Protein AF-A0A969B859-F1 (afdb_monomer_lite)

Secondary structure (DSSP, 8-state):
----TT----HHHHHHHHHHT-SS---HHHHHHHHH-STT-SS-GGG-TTTTTTTTS-HHHHHHHHHHHHHTTSEEE-TTSTT--EEE-TTTTTS--

Structure (mmCIF, N/CA/C/O backbone):
data_AF-A0A969B859-F1
#
_entry.id   AF-A0A969B859-F1
#
loop_
_atom_site.group_PDB
_atom_site.id
_atom_site.type_symbol
_atom_site.label_atom_id
_atom_site.label_alt_id
_atom_site.label_comp_id
_atom_site.label_asym_id
_atom_site.label_entity_id
_atom_site.label_seq_id
_atom_site.pdbx_PDB_ins_code
_atom_site.Cartn_x
_atom_site.Cartn_y
_atom_site.Cartn_z
_atom_site.occupancy
_atom_site.B_iso_or_equiv
_atom_site.auth_seq_id
_atom_site.auth_comp_id
_atom_site.auth_asym_id
_atom_site.auth_atom_id
_atom_site.pdbx_PDB_model_num
ATOM 1 N N . PRO A 1 1 ? 9.252 -2.403 -17.796 1.00 45.66 1 PRO A N 1
ATOM 2 C CA . PRO A 1 1 ? 8.975 -3.799 -18.179 1.00 45.66 1 PRO A CA 1
ATOM 3 C C . PRO A 1 1 ? 7.599 -3.852 -18.843 1.00 45.66 1 PRO A C 1
ATOM 5 O O . PRO A 1 1 ? 6.740 -3.081 -18.402 1.00 45.66 1 PRO A O 1
ATOM 8 N N . PRO A 1 2 ? 7.388 -4.676 -19.881 1.00 46.47 2 PRO A N 1
ATOM 9 C CA . PRO A 1 2 ? 6.047 -4.965 -20.383 1.00 46.47 2 PRO A CA 1
ATOM 10 C C . PRO A 1 2 ? 5.174 -5.492 -19.235 1.00 46.47 2 PRO A C 1
ATOM 12 O O . PRO A 1 2 ? 5.706 -5.981 -18.235 1.00 46.47 2 PRO A O 1
ATOM 15 N N . ARG A 1 3 ? 3.848 -5.372 -19.342 1.00 54.09 3 ARG A N 1
ATOM 16 C CA . ARG A 1 3 ? 2.974 -6.227 -18.533 1.00 54.09 3 ARG A CA 1
ATOM 17 C C . ARG A 1 3 ? 3.388 -7.668 -18.831 1.00 54.09 3 ARG A C 1
ATOM 19 O O . ARG A 1 3 ? 3.545 -8.016 -19.998 1.00 54.09 3 ARG A O 1
ATOM 26 N N . ASP A 1 4 ? 3.600 -8.474 -17.797 1.00 55.38 4 ASP A N 1
ATOM 27 C CA . ASP A 1 4 ? 3.510 -9.915 -17.991 1.00 55.38 4 ASP A CA 1
ATOM 28 C C . ASP A 1 4 ? 2.038 -10.179 -18.303 1.00 55.38 4 ASP A C 1
ATOM 30 O O . ASP A 1 4 ? 1.209 -10.255 -17.398 1.00 55.38 4 ASP A O 1
ATOM 34 N N . ASP A 1 5 ? 1.689 -10.233 -19.589 1.00 55.94 5 ASP A N 1
ATOM 35 C CA . ASP A 1 5 ? 0.328 -10.534 -20.056 1.00 55.94 5 ASP A CA 1
ATOM 36 C C . ASP A 1 5 ? -0.124 -11.953 -19.626 1.00 55.94 5 ASP A C 1
ATOM 38 O O . ASP A 1 5 ? -1.274 -12.331 -19.830 1.00 55.94 5 ASP A O 1
ATOM 42 N N . GLY A 1 6 ? 0.771 -12.736 -19.004 1.00 59.44 6 GLY A N 1
ATOM 43 C CA . GLY A 1 6 ? 0.489 -14.018 -18.354 1.00 59.44 6 GLY A CA 1
ATOM 44 C C . GLY A 1 6 ? 0.203 -13.952 -16.847 1.00 59.44 6 GLY A C 1
ATOM 45 O O . GLY A 1 6 ? -0.110 -14.987 -16.261 1.00 59.44 6 GLY A O 1
ATOM 46 N N . ASP A 1 7 ? 0.304 -12.786 -16.200 1.00 68.56 7 ASP A N 1
ATOM 47 C CA . ASP A 1 7 ? -0.006 -12.640 -14.773 1.00 68.56 7 ASP A CA 1
ATOM 48 C C . ASP A 1 7 ? -1.508 -12.384 -14.576 1.00 68.56 7 ASP A C 1
ATOM 50 O O . ASP A 1 7 ? -1.996 -11.262 -14.734 1.00 68.56 7 ASP A O 1
ATOM 54 N N . LEU A 1 8 ? -2.225 -13.464 -14.248 1.00 75.62 8 LEU A N 1
ATOM 55 C CA . LEU A 1 8 ? -3.681 -13.518 -14.068 1.00 75.62 8 LEU A CA 1
ATOM 56 C C . LEU A 1 8 ? -4.179 -12.801 -12.804 1.00 75.62 8 LEU A C 1
ATOM 58 O O . LEU A 1 8 ? -5.393 -12.706 -12.620 1.00 75.62 8 LEU A O 1
ATOM 62 N N . ARG A 1 9 ? -3.274 -12.329 -11.936 1.00 84.62 9 ARG A N 1
ATOM 63 C CA . ARG A 1 9 ? -3.650 -11.670 -10.684 1.00 84.62 9 ARG A CA 1
ATOM 64 C C . ARG A 1 9 ? -4.336 -10.333 -10.944 1.00 84.62 9 ARG A C 1
ATOM 66 O O . ARG A 1 9 ? -3.841 -9.510 -11.724 1.00 84.62 9 ARG A O 1
ATOM 73 N N . SER A 1 10 ? -5.448 -10.111 -10.250 1.00 91.25 10 SER A N 1
ATOM 74 C CA . SER A 1 10 ? -6.212 -8.867 -10.259 1.00 91.25 10 SER A CA 1
ATOM 75 C C . SER A 1 10 ? -5.379 -7.708 -9.706 1.00 91.25 10 SER A C 1
ATOM 77 O O . SER A 1 10 ? -4.443 -7.906 -8.929 1.00 91.25 10 SER A O 1
ATOM 79 N N . ASP A 1 11 ? -5.730 -6.467 -10.054 1.00 93.81 11 ASP A N 1
ATOM 80 C CA . ASP A 1 11 ? -5.035 -5.295 -9.505 1.00 93.81 11 ASP A CA 1
ATOM 81 C C . ASP A 1 11 ? -5.093 -5.270 -7.965 1.00 93.81 11 ASP A C 1
ATOM 83 O O . ASP A 1 11 ? -4.132 -4.866 -7.309 1.00 93.81 11 ASP A O 1
ATOM 87 N N . ARG A 1 12 ? -6.186 -5.779 -7.383 1.00 95.38 12 ARG A N 1
ATOM 88 C CA . ARG A 1 12 ? -6.380 -5.912 -5.933 1.00 95.38 12 ARG A CA 1
ATOM 89 C C . ARG A 1 12 ? -5.442 -6.954 -5.330 1.00 95.38 12 ARG A C 1
ATOM 91 O O . ARG A 1 12 ? -4.837 -6.683 -4.293 1.00 95.38 12 ARG A O 1
ATOM 98 N N . GLU A 1 13 ? -5.262 -8.099 -5.988 1.00 94.25 13 GLU A N 1
ATOM 99 C CA . GLU A 1 13 ? -4.303 -9.127 -5.557 1.00 94.25 13 GLU A CA 1
ATOM 100 C C . GLU A 1 13 ? -2.885 -8.560 -5.530 1.00 94.25 13 GLU A C 1
ATOM 102 O O . GLU A 1 13 ? -2.172 -8.728 -4.543 1.00 94.25 13 GLU A O 1
ATOM 107 N N . ARG A 1 14 ? -2.510 -7.766 -6.538 1.00 94.19 14 ARG A N 1
ATOM 108 C CA . ARG A 1 14 ? -1.191 -7.117 -6.569 1.00 94.19 14 ARG A CA 1
ATOM 109 C C . ARG A 1 14 ? -1.004 -6.071 -5.473 1.00 94.19 14 ARG A C 1
ATOM 111 O O . ARG A 1 14 ? 0.110 -5.900 -4.982 1.00 94.19 14 ARG A O 1
ATOM 118 N N . VAL A 1 15 ? -2.066 -5.382 -5.046 1.00 96.31 15 VAL A N 1
ATOM 119 C CA . VAL A 1 15 ? -2.005 -4.488 -3.874 1.00 96.31 15 VAL A CA 1
ATOM 120 C C . VAL A 1 15 ? -1.706 -5.284 -2.601 1.00 96.31 15 VAL A C 1
ATOM 122 O O . VAL A 1 15 ? -0.841 -4.882 -1.817 1.00 96.31 15 VAL A O 1
ATOM 125 N N . ILE A 1 16 ? -2.397 -6.410 -2.397 1.00 96.00 16 ILE A N 1
ATOM 126 C CA . ILE A 1 16 ? -2.199 -7.284 -1.232 1.00 96.00 16 ILE A CA 1
ATOM 127 C C . ILE A 1 16 ? -0.792 -7.887 -1.235 1.00 96.00 16 ILE A C 1
ATOM 129 O O . ILE A 1 16 ? -0.091 -7.790 -0.224 1.00 96.00 16 ILE A O 1
ATOM 133 N N . ASP A 1 17 ? -0.351 -8.427 -2.371 1.00 94.38 17 ASP A N 1
ATOM 134 C CA . ASP A 1 17 ? 0.989 -8.989 -2.540 1.00 94.38 17 ASP A CA 1
ATOM 135 C C . ASP A 1 17 ? 2.068 -7.919 -2.357 1.00 94.38 17 ASP A C 1
ATOM 137 O O . ASP A 1 17 ? 3.073 -8.155 -1.684 1.00 94.38 17 ASP A O 1
ATOM 141 N N . GLY A 1 18 ? 1.853 -6.713 -2.882 1.00 94.56 18 GLY A N 1
ATOM 142 C CA . GLY A 1 18 ? 2.780 -5.603 -2.712 1.00 94.56 18 GLY A CA 1
ATOM 143 C C . GLY A 1 18 ? 2.958 -5.251 -1.244 1.00 94.56 18 GLY A C 1
ATOM 144 O O . GLY A 1 18 ? 4.090 -5.179 -0.770 1.00 94.56 18 GLY A O 1
ATOM 145 N N . LEU A 1 19 ? 1.853 -5.117 -0.503 1.00 95.94 19 LEU A N 1
ATOM 146 C CA . LEU A 1 19 ? 1.877 -4.850 0.935 1.00 95.94 19 LEU A CA 1
ATOM 147 C C . LEU A 1 19 ? 2.528 -5.992 1.735 1.00 95.94 19 LEU A C 1
ATOM 149 O O . LEU A 1 19 ? 3.248 -5.720 2.696 1.00 95.94 19 LEU A O 1
ATOM 153 N N . ALA A 1 20 ? 2.314 -7.253 1.342 1.00 94.62 20 ALA A N 1
ATOM 154 C CA . ALA A 1 20 ? 2.906 -8.422 1.999 1.00 94.62 20 ALA A CA 1
ATOM 155 C C . ALA A 1 20 ? 4.437 -8.476 1.877 1.00 94.62 20 ALA A C 1
ATOM 157 O O . ALA A 1 20 ? 5.106 -8.959 2.791 1.00 94.62 20 ALA A O 1
ATOM 158 N N . HIS A 1 21 ? 4.983 -7.975 0.766 1.00 92.50 21 HIS A N 1
ATOM 159 C CA . HIS A 1 21 ? 6.410 -8.043 0.445 1.00 92.50 21 HIS A CA 1
ATOM 160 C C . HIS A 1 21 ? 7.142 -6.706 0.618 1.00 92.50 21 HIS A C 1
ATOM 162 O O . HIS A 1 21 ? 8.289 -6.574 0.184 1.00 92.50 21 HIS A O 1
ATOM 168 N N . LEU A 1 22 ? 6.512 -5.699 1.236 1.00 92.19 22 LEU A N 1
ATOM 169 C CA . LEU A 1 22 ? 7.199 -4.444 1.523 1.00 92.19 22 LEU A CA 1
ATOM 170 C C . LEU A 1 22 ? 8.349 -4.670 2.520 1.00 92.19 22 LEU A C 1
ATOM 172 O O . LEU A 1 22 ? 8.168 -5.322 3.549 1.00 92.19 22 LEU A O 1
ATOM 176 N N . PRO A 1 23 ? 9.521 -4.057 2.290 1.00 92.00 23 PRO A N 1
ATOM 177 C CA . PRO A 1 23 ? 10.657 -4.199 3.194 1.00 92.00 23 PRO A CA 1
ATOM 178 C C . PRO A 1 23 ? 10.503 -3.424 4.515 1.00 92.00 23 PRO A C 1
ATOM 180 O O . PRO A 1 23 ? 11.311 -3.599 5.425 1.00 92.00 23 PRO A O 1
ATOM 183 N N . PHE A 1 24 ? 9.526 -2.519 4.609 1.00 91.38 24 PHE A N 1
ATOM 184 C CA . PHE A 1 24 ? 9.183 -1.760 5.811 1.00 91.38 24 PHE A CA 1
ATOM 185 C C . PHE A 1 24 ? 7.754 -1.211 5.705 1.00 91.38 24 PHE A C 1
ATOM 187 O O . PHE A 1 24 ? 7.199 -1.107 4.612 1.00 91.38 24 PHE A O 1
ATOM 194 N N . GLY A 1 25 ? 7.152 -0.862 6.845 1.00 91.56 25 GLY A N 1
ATOM 195 C CA . GLY A 1 25 ? 5.779 -0.358 6.897 1.00 91.56 25 GLY A CA 1
ATOM 196 C C . GLY A 1 25 ? 5.616 0.986 6.185 1.00 91.56 25 GLY A C 1
ATOM 197 O O . GLY A 1 25 ? 6.435 1.891 6.351 1.00 91.56 25 GLY A O 1
ATOM 198 N N . MET A 1 26 ? 4.532 1.128 5.422 1.00 93.19 26 MET A N 1
ATOM 199 C CA . MET A 1 26 ? 4.208 2.336 4.661 1.00 93.19 26 MET A CA 1
ATOM 200 C C . MET A 1 26 ? 2.728 2.675 4.762 1.00 93.19 26 MET A C 1
ATOM 202 O O . MET A 1 26 ? 1.892 1.788 4.918 1.00 93.19 26 MET A O 1
ATOM 206 N N . GLY A 1 27 ? 2.413 3.960 4.625 1.00 95.56 27 GLY A N 1
ATOM 207 C CA . GLY A 1 27 ? 1.049 4.421 4.397 1.00 95.56 27 GLY A CA 1
ATOM 208 C C . GLY A 1 27 ? 0.607 4.253 2.938 1.00 95.56 27 GLY A C 1
ATOM 209 O O . GLY A 1 27 ? 1.393 3.902 2.052 1.00 95.56 27 GLY A O 1
ATOM 210 N N . ARG A 1 28 ? -0.657 4.596 2.678 1.00 96.62 28 ARG A N 1
ATOM 211 C CA . ARG A 1 28 ? -1.325 4.500 1.367 1.00 96.62 28 ARG A CA 1
ATOM 212 C C . ARG A 1 28 ? -0.512 5.045 0.194 1.00 96.62 28 ARG A C 1
ATOM 214 O O . ARG A 1 28 ? -0.291 4.335 -0.780 1.00 96.62 28 ARG A O 1
ATOM 221 N N . SER A 1 29 ? -0.057 6.296 0.281 1.00 95.62 29 SER A N 1
ATOM 222 C CA . SER A 1 29 ? 0.651 6.934 -0.839 1.00 95.62 29 SER A CA 1
ATOM 223 C C . SER A 1 29 ? 2.010 6.277 -1.114 1.00 95.62 29 SER A C 1
ATOM 225 O O . SER A 1 29 ? 2.435 6.187 -2.262 1.00 95.62 29 SER A O 1
ATOM 227 N N . GLY A 1 30 ? 2.681 5.768 -0.072 1.00 95.56 30 GLY A N 1
ATOM 228 C CA . GLY A 1 30 ? 3.932 5.023 -0.218 1.00 95.56 30 GLY A CA 1
ATOM 229 C C . GLY A 1 30 ? 3.722 3.729 -0.999 1.00 95.56 30 GLY A C 1
ATOM 230 O O . GLY A 1 30 ? 4.380 3.522 -2.016 1.00 95.56 30 GLY A O 1
ATOM 231 N N . LEU A 1 31 ? 2.739 2.922 -0.587 1.00 96.62 31 LEU A N 1
ATOM 232 C CA . LEU A 1 31 ? 2.366 1.693 -1.291 1.00 96.62 31 LEU A CA 1
ATOM 233 C C . LEU A 1 31 ? 1.946 1.973 -2.743 1.00 96.62 31 LEU A C 1
ATOM 235 O O . LEU A 1 31 ? 2.430 1.311 -3.660 1.00 96.62 31 LEU A O 1
ATOM 239 N N . ALA A 1 32 ? 1.123 2.999 -2.977 1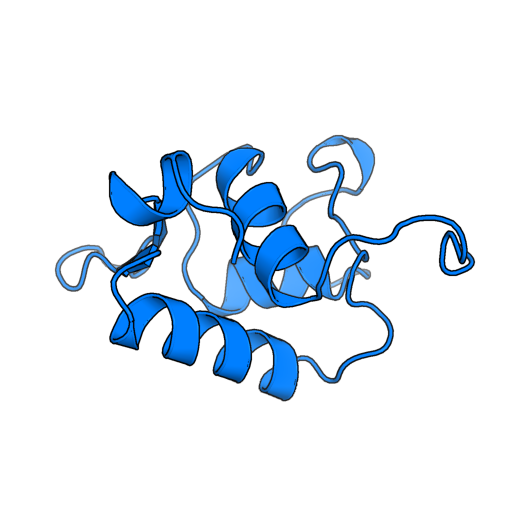.00 97.44 32 ALA A N 1
ATOM 240 C CA . ALA A 1 32 ? 0.696 3.368 -4.325 1.00 97.44 32 ALA A CA 1
ATOM 241 C C . ALA A 1 32 ? 1.875 3.742 -5.239 1.00 97.44 32 ALA A C 1
ATOM 243 O O . ALA A 1 32 ? 1.906 3.336 -6.401 1.00 97.44 32 ALA A O 1
ATOM 244 N N . LYS A 1 33 ? 2.878 4.463 -4.719 1.00 97.06 33 LYS A N 1
ATOM 245 C CA . LYS A 1 33 ? 4.101 4.801 -5.468 1.00 97.06 33 LYS A CA 1
ATOM 246 C C . LYS A 1 33 ? 4.945 3.573 -5.799 1.00 97.06 33 LYS A C 1
ATOM 248 O O . LYS A 1 33 ? 5.466 3.507 -6.907 1.00 97.06 33 LYS A O 1
ATOM 253 N N . VAL A 1 34 ? 5.045 2.602 -4.890 1.00 96.69 34 VAL A N 1
ATOM 254 C CA . VAL A 1 34 ? 5.749 1.333 -5.155 1.00 96.69 34 VAL A CA 1
ATOM 255 C C . VAL A 1 34 ? 5.052 0.555 -6.271 1.00 96.69 34 VAL A C 1
ATOM 257 O O . VAL A 1 34 ? 5.689 0.179 -7.253 1.00 96.69 34 VAL A O 1
ATOM 260 N N . LEU A 1 35 ? 3.732 0.378 -6.178 1.00 96.38 35 LEU A N 1
ATOM 261 C CA . LEU A 1 35 ? 2.943 -0.374 -7.162 1.00 96.38 35 LEU A CA 1
ATOM 262 C C . LEU A 1 35 ? 2.895 0.313 -8.531 1.00 96.38 35 LEU A C 1
ATOM 264 O O . LEU A 1 35 ? 2.944 -0.354 -9.566 1.00 96.38 35 LEU A O 1
ATOM 268 N N . LYS A 1 36 ? 2.843 1.649 -8.560 1.00 96.38 36 LYS A N 1
ATOM 269 C CA . LYS A 1 36 ? 2.991 2.439 -9.790 1.00 96.38 36 LYS A CA 1
ATOM 270 C C . LYS A 1 36 ? 4.405 2.315 -10.366 1.00 96.38 36 LYS A C 1
ATOM 272 O O . LYS A 1 36 ? 4.571 2.252 -11.588 1.00 96.38 36 LYS A O 1
ATOM 277 N N . GLY A 1 37 ? 5.395 2.255 -9.479 1.00 94.38 37 GLY A N 1
ATOM 278 C CA . GLY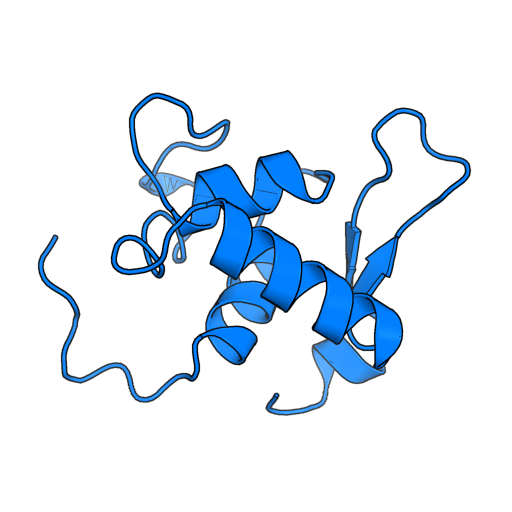 A 1 37 ? 6.822 2.273 -9.765 1.00 94.38 37 GLY A CA 1
ATOM 279 C C . GLY A 1 37 ? 7.332 3.643 -10.222 1.00 94.38 37 GLY A C 1
ATOM 280 O O . GLY A 1 37 ? 6.593 4.625 -10.305 1.00 94.38 37 GLY A O 1
ATOM 281 N N . GLY A 1 38 ? 8.617 3.692 -10.571 1.00 87.50 38 GLY A N 1
ATOM 282 C CA . GLY A 1 38 ? 9.290 4.885 -11.094 1.00 87.50 38 GLY A CA 1
ATOM 283 C C . GLY A 1 38 ? 10.139 5.603 -10.044 1.00 87.50 38 GLY A C 1
ATOM 284 O O . GLY A 1 38 ? 10.206 5.184 -8.895 1.00 87.50 38 GLY A O 1
ATOM 285 N N . ALA A 1 39 ? 10.792 6.700 -10.440 1.00 87.25 39 ALA A N 1
ATOM 286 C CA . ALA A 1 39 ? 11.813 7.374 -9.624 1.00 87.25 39 ALA A CA 1
ATOM 287 C C . ALA A 1 39 ? 11.296 7.968 -8.298 1.00 87.25 39 ALA A C 1
ATOM 289 O O . ALA A 1 39 ? 12.082 8.271 -7.410 1.00 87.25 39 ALA A O 1
ATOM 290 N N . SER A 1 40 ? 9.981 8.153 -8.155 1.00 88.25 40 SER A N 1
ATOM 291 C CA . SER A 1 40 ? 9.357 8.606 -6.907 1.00 88.25 40 SER A CA 1
ATOM 292 C C . SER A 1 40 ? 9.018 7.466 -5.940 1.00 88.25 40 SER A C 1
ATOM 294 O O . SER A 1 40 ? 8.433 7.731 -4.886 1.00 88.25 40 SER A O 1
ATOM 296 N N . SER A 1 41 ? 9.292 6.211 -6.309 1.00 91.56 41 SER A N 1
ATOM 297 C CA . SER A 1 41 ? 9.063 5.057 -5.445 1.00 91.56 41 SER A CA 1
ATOM 298 C C . SER A 1 41 ? 10.003 5.109 -4.233 1.00 91.56 41 SER A C 1
ATOM 300 O O . SER A 1 41 ? 11.204 5.297 -4.402 1.00 91.56 41 SER A O 1
ATOM 302 N N . PRO A 1 42 ? 9.495 4.916 -3.004 1.00 90.12 42 PRO A N 1
ATOM 303 C CA . PRO A 1 42 ? 10.334 4.795 -1.810 1.00 90.12 42 PRO A CA 1
ATOM 304 C C . PRO A 1 42 ? 11.065 3.441 -1.710 1.00 90.12 42 PRO A C 1
ATOM 306 O O . PRO A 1 42 ? 11.823 3.220 -0.764 1.00 90.12 42 PRO A O 1
ATOM 309 N N . VAL A 1 43 ? 10.801 2.514 -2.637 1.00 92.75 43 VAL A N 1
ATOM 310 C CA . VAL A 1 43 ? 11.395 1.173 -2.684 1.00 92.75 43 VAL A CA 1
ATOM 311 C C . VAL A 1 43 ? 11.941 0.916 -4.082 1.00 92.75 43 VAL A C 1
ATOM 313 O O . VAL A 1 43 ? 11.220 1.089 -5.063 1.00 92.75 43 VAL A O 1
ATOM 316 N N . GLU A 1 44 ? 13.190 0.465 -4.157 1.00 92.38 44 GLU A N 1
ATOM 317 C CA . GLU A 1 44 ? 13.811 0.031 -5.411 1.00 92.38 44 GLU A CA 1
ATOM 318 C C . GLU A 1 44 ? 13.159 -1.258 -5.950 1.00 92.38 44 GLU A C 1
ATOM 320 O O . GLU A 1 44 ? 12.704 -2.087 -5.150 1.00 92.38 44 GLU A O 1
ATOM 325 N N . PRO A 1 45 ? 13.138 -1.475 -7.279 1.00 92.06 45 PRO A N 1
ATOM 326 C CA . PRO A 1 45 ? 12.515 -2.647 -7.897 1.00 92.06 45 PRO A CA 1
ATOM 327 C C . PRO A 1 45 ? 12.965 -3.996 -7.319 1.00 92.06 45 PRO A C 1
ATOM 329 O O . PRO A 1 45 ? 12.166 -4.919 -7.206 1.00 92.06 45 PRO A O 1
ATOM 332 N N . GLU A 1 46 ? 14.225 -4.119 -6.904 1.00 92.12 46 GLU A N 1
ATOM 333 C CA . GLU A 1 46 ? 14.812 -5.358 -6.380 1.00 92.12 46 GLU A CA 1
ATOM 334 C C . GLU A 1 46 ? 14.313 -5.711 -4.971 1.00 92.12 46 GLU A C 1
ATOM 336 O O . GLU A 1 46 ? 14.523 -6.826 -4.494 1.00 92.12 46 GLU A O 1
ATOM 341 N N . ARG A 1 47 ? 13.672 -4.764 -4.275 1.00 92.44 47 ARG A N 1
ATOM 342 C CA . ARG A 1 47 ? 13.231 -4.920 -2.882 1.00 92.44 47 ARG A CA 1
ATOM 343 C C . ARG A 1 47 ? 11.743 -5.235 -2.738 1.00 92.44 47 ARG A C 1
ATOM 345 O O . ARG A 1 47 ? 11.309 -5.503 -1.621 1.00 92.44 47 ARG A O 1
ATOM 352 N N . CYS A 1 48 ? 10.967 -5.176 -3.819 1.00 92.88 48 CYS A N 1
ATOM 353 C CA . CYS A 1 48 ? 9.546 -5.519 -3.821 1.00 92.88 48 CYS A CA 1
ATOM 354 C C . CYS A 1 4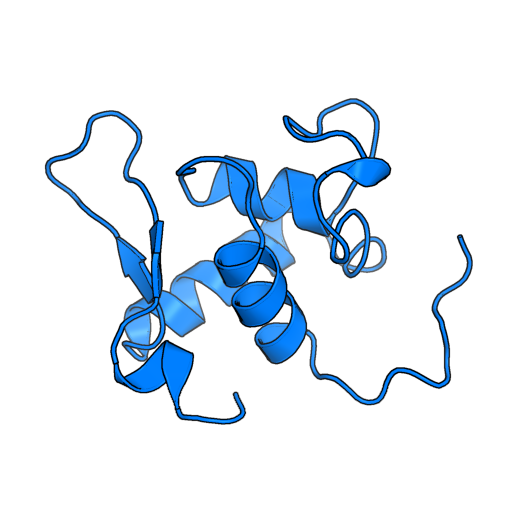8 ? 9.156 -6.120 -5.183 1.00 92.88 48 CYS A C 1
ATOM 356 O O . CYS A 1 48 ? 9.195 -5.396 -6.179 1.00 92.88 48 CYS A O 1
ATOM 358 N N . PRO A 1 49 ? 8.736 -7.400 -5.247 1.00 91.69 49 PRO A N 1
ATOM 359 C CA . PRO A 1 49 ? 8.348 -8.049 -6.504 1.00 91.69 49 PRO A CA 1
ATOM 360 C C . PRO A 1 49 ? 7.240 -7.310 -7.269 1.00 91.69 49 PRO A C 1
ATOM 362 O O . PRO A 1 49 ? 7.257 -7.265 -8.495 1.00 91.69 49 PRO A O 1
ATOM 365 N N . GLU A 1 50 ? 6.314 -6.674 -6.546 1.00 93.62 50 GLU A N 1
ATOM 366 C CA . GLU A 1 50 ? 5.186 -5.932 -7.126 1.00 93.62 50 GLU A CA 1
ATOM 367 C C . GLU A 1 50 ? 5.538 -4.483 -7.510 1.00 93.62 50 GLU A C 1
ATOM 369 O O . GLU A 1 50 ? 4.665 -3.683 -7.864 1.00 93.62 50 GLU A O 1
ATOM 374 N N . HIS A 1 51 ? 6.818 -4.103 -7.469 1.00 95.44 51 HIS A N 1
ATOM 375 C CA . HIS A 1 51 ? 7.233 -2.770 -7.881 1.00 95.44 51 HIS A CA 1
ATOM 376 C C . HIS A 1 51 ? 6.898 -2.509 -9.362 1.00 95.44 51 HIS A C 1
ATOM 378 O O . HIS A 1 51 ? 7.407 -3.152 -10.286 1.00 95.44 51 HIS A O 1
ATOM 384 N N . GLY A 1 52 ? 6.073 -1.492 -9.619 1.00 95.19 52 GLY A N 1
ATOM 385 C CA . GLY A 1 52 ? 5.611 -1.158 -10.968 1.00 95.19 52 GLY A CA 1
ATOM 386 C C . GLY A 1 52 ? 4.612 -2.157 -11.565 1.00 95.19 52 GLY A C 1
ATOM 387 O O . GLY A 1 52 ? 4.366 -2.113 -12.777 1.00 95.19 52 GLY A O 1
ATOM 388 N N . ALA A 1 53 ? 4.040 -3.051 -10.757 1.00 94.62 53 ALA A N 1
ATOM 389 C CA . ALA A 1 53 ? 3.015 -3.997 -11.185 1.00 94.62 53 ALA A CA 1
ATOM 390 C C . ALA A 1 53 ? 1.753 -3.297 -11.724 1.00 94.62 53 ALA A C 1
ATOM 392 O O . ALA A 1 53 ? 1.180 -3.706 -12.734 1.00 94.62 53 ALA A O 1
ATOM 393 N N . LEU A 1 54 ? 1.388 -2.158 -11.131 1.00 95.44 54 LEU A N 1
ATOM 394 C CA . LEU A 1 54 ? 0.230 -1.343 -11.501 1.00 95.44 54 LEU A CA 1
ATOM 395 C C . LEU A 1 54 ? 0.621 -0.103 -12.320 1.00 95.44 54 LEU A C 1
ATOM 397 O O . LEU A 1 54 ? -0.100 0.894 -12.344 1.00 95.44 54 LEU A O 1
ATOM 401 N N . ARG A 1 55 ? 1.747 -0.146 -13.054 1.00 94.81 55 ARG A N 1
ATOM 402 C CA . ARG A 1 55 ? 2.239 0.988 -13.874 1.00 94.81 55 ARG A CA 1
ATOM 403 C C . ARG A 1 55 ? 1.209 1.547 -14.865 1.00 94.81 55 ARG A C 1
ATOM 405 O O . ARG A 1 55 ? 1.349 2.684 -15.314 1.00 94.81 55 ARG A O 1
ATOM 412 N N . HIS A 1 56 ? 0.221 0.738 -15.231 1.00 92.75 56 HIS A N 1
ATOM 413 C CA . HIS A 1 56 ? -0.822 1.042 -16.202 1.00 92.75 56 HIS A CA 1
ATOM 414 C C . HIS A 1 56 ? -1.985 1.868 -15.615 1.00 92.75 56 HIS A C 1
ATOM 416 O O . HIS A 1 56 ? -2.696 2.518 -16.373 1.00 92.75 56 HIS A O 1
ATOM 422 N N . LEU A 1 57 ? -2.158 1.880 -14.288 1.00 95.06 57 LEU A N 1
ATOM 423 C CA . LEU A 1 57 ? -3.162 2.689 -13.591 1.00 95.06 57 LEU A CA 1
ATOM 424 C C . LEU A 1 57 ? -2.614 4.075 -13.250 1.00 95.06 57 LEU A C 1
ATOM 426 O O . LEU A 1 57 ? -1.401 4.276 -13.167 1.00 95.06 57 LEU A O 1
ATOM 430 N N . SER A 1 58 ? -3.487 5.055 -13.020 1.00 96.56 58 SER A N 1
ATOM 431 C CA . SER A 1 58 ? -3.074 6.308 -12.377 1.00 96.56 58 SER A CA 1
ATOM 432 C C . SER A 1 58 ? -2.711 6.051 -10.908 1.00 96.56 58 SER A C 1
ATOM 434 O O . SER A 1 58 ? -3.189 5.090 -10.309 1.00 96.56 58 SER A O 1
ATOM 436 N N . GLN A 1 59 ? -1.876 6.905 -10.300 1.00 96.50 59 GLN A N 1
ATOM 437 C CA . GLN A 1 59 ? -1.574 6.765 -8.869 1.00 96.50 59 GLN A CA 1
ATOM 438 C C . GLN A 1 59 ? -2.853 6.873 -8.024 1.00 96.50 59 GLN A C 1
ATOM 440 O O . GLN A 1 59 ? -3.029 6.087 -7.102 1.00 96.50 59 GLN A O 1
ATOM 445 N N . SER A 1 60 ? -3.761 7.790 -8.374 1.00 97.38 60 SER A N 1
ATOM 446 C CA . SER A 1 60 ? -5.050 7.949 -7.691 1.00 97.38 60 SER A CA 1
ATOM 447 C C . SER A 1 60 ? -5.900 6.680 -7.748 1.00 97.38 60 SER A C 1
ATOM 449 O O . SER A 1 60 ? -6.383 6.260 -6.712 1.00 97.38 60 SER A O 1
ATOM 451 N N . ALA A 1 61 ? -5.986 6.002 -8.898 1.00 97.75 61 ALA A N 1
ATOM 452 C CA . ALA A 1 61 ? -6.742 4.750 -9.005 1.00 97.75 61 ALA A CA 1
ATOM 453 C C . ALA A 1 61 ? -6.164 3.631 -8.116 1.00 97.75 61 ALA A C 1
ATOM 455 O O . ALA A 1 61 ? -6.909 2.833 -7.549 1.00 97.75 61 ALA A O 1
ATOM 456 N N . ILE A 1 62 ? -4.836 3.585 -7.951 1.00 98.00 62 ILE A N 1
ATOM 457 C CA . ILE A 1 62 ? -4.191 2.650 -7.017 1.00 98.00 62 ILE A CA 1
ATOM 458 C C . ILE A 1 62 ? -4.530 3.030 -5.569 1.00 98.00 62 ILE A C 1
ATOM 460 O O . ILE A 1 62 ? -4.835 2.158 -4.761 1.00 98.00 62 ILE A O 1
ATOM 464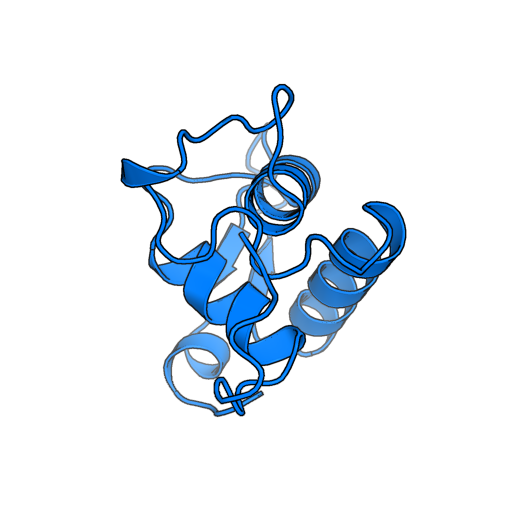 N N . GLU A 1 63 ? -4.488 4.322 -5.233 1.00 98.00 63 GLU A N 1
ATOM 465 C CA . GLU A 1 63 ? -4.876 4.811 -3.906 1.00 98.00 63 GLU A CA 1
ATOM 466 C C . GLU A 1 63 ? -6.345 4.497 -3.588 1.00 98.00 63 GLU A C 1
ATOM 468 O O . GLU A 1 63 ? -6.620 4.045 -2.479 1.00 98.00 63 GLU A O 1
ATOM 473 N N . ASP A 1 64 ? -7.252 4.646 -4.555 1.00 98.31 64 ASP A N 1
ATOM 474 C CA . ASP A 1 64 ? -8.671 4.303 -4.418 1.00 98.31 64 ASP A CA 1
ATOM 475 C C . ASP A 1 64 ? -8.855 2.796 -4.183 1.00 98.31 64 ASP A C 1
ATOM 477 O O . ASP A 1 64 ? -9.543 2.397 -3.246 1.00 98.31 64 ASP A O 1
ATOM 481 N N . THR A 1 65 ? -8.137 1.955 -4.936 1.00 97.88 65 THR A N 1
ATOM 482 C CA . THR A 1 65 ? -8.138 0.492 -4.735 1.00 97.88 65 THR A CA 1
ATOM 483 C C . THR A 1 65 ? -7.664 0.114 -3.323 1.00 97.88 65 THR A C 1
ATOM 485 O O . THR A 1 65 ? -8.208 -0.793 -2.692 1.00 97.88 65 THR A O 1
ATOM 488 N N . ILE A 1 66 ? -6.655 0.813 -2.789 1.00 98.00 66 ILE A N 1
ATOM 489 C CA . ILE A 1 66 ? -6.185 0.602 -1.411 1.00 98.00 66 ILE A CA 1
ATOM 490 C C . ILE A 1 66 ? -7.272 0.996 -0.399 1.00 98.00 66 ILE A C 1
ATOM 492 O O . ILE A 1 66 ? -7.481 0.264 0.567 1.00 98.00 66 ILE A O 1
ATOM 496 N N . GLU A 1 67 ? -7.965 2.124 -0.592 1.00 97.88 67 GLU A N 1
ATOM 497 C CA . GLU A 1 67 ? -9.057 2.546 0.301 1.00 97.88 67 GLU A CA 1
ATOM 498 C C . GLU A 1 67 ? -10.245 1.577 0.262 1.00 97.88 67 GLU A C 1
ATOM 500 O O . GLU A 1 67 ? -10.806 1.272 1.313 1.00 97.88 67 GLU A O 1
ATOM 505 N N . GLU A 1 68 ? -10.592 1.031 -0.905 1.00 97.56 68 GLU A N 1
ATOM 506 C CA . GLU A 1 68 ? -11.607 -0.024 -1.026 1.00 97.56 68 GLU A CA 1
ATOM 507 C C . GLU A 1 68 ? -11.221 -1.259 -0.200 1.00 97.56 68 GLU A C 1
ATOM 509 O O . GLU A 1 68 ? -12.005 -1.734 0.623 1.00 97.56 68 GLU A O 1
ATOM 514 N N . LEU A 1 69 ? -9.977 -1.734 -0.326 1.00 97.31 69 LEU A N 1
ATOM 515 C CA . LEU A 1 69 ? -9.473 -2.873 0.448 1.00 97.31 69 LEU A CA 1
ATOM 516 C C . LEU A 1 69 ? -9.414 -2.598 1.961 1.00 97.31 69 LEU A C 1
ATOM 518 O O . LEU A 1 69 ? -9.575 -3.531 2.758 1.00 97.31 69 LEU A O 1
ATOM 522 N N . ILE A 1 70 ? -9.204 -1.344 2.371 1.00 97.12 70 ILE A N 1
ATOM 523 C CA . ILE A 1 70 ? -9.335 -0.916 3.771 1.00 97.12 70 ILE A CA 1
ATOM 524 C C . ILE A 1 70 ? -10.804 -0.989 4.206 1.00 97.12 70 ILE A C 1
ATOM 526 O O . ILE A 1 70 ? -11.110 -1.620 5.219 1.00 97.12 70 ILE A O 1
ATOM 530 N N . GLY A 1 71 ? -11.718 -0.400 3.430 1.00 97.06 71 GLY A N 1
ATOM 531 C CA . GLY A 1 71 ? -13.156 -0.387 3.717 1.00 97.06 71 GLY A CA 1
ATOM 532 C C . GLY A 1 71 ? -13.775 -1.786 3.785 1.00 97.06 71 GLY A C 1
ATOM 533 O O . GLY A 1 71 ? -14.657 -2.046 4.600 1.00 97.06 71 GLY A O 1
ATOM 534 N N . GLU A 1 72 ? -13.260 -2.721 2.990 1.00 96.12 72 GLU A N 1
ATOM 535 C CA . GLU A 1 72 ? -13.670 -4.127 2.980 1.00 96.12 72 GLU A CA 1
ATOM 536 C C . GLU A 1 72 ? -12.956 -4.995 4.039 1.00 96.12 72 GLU A C 1
ATOM 538 O O . GLU A 1 72 ? -13.236 -6.196 4.164 1.00 96.12 72 GLU A O 1
ATOM 543 N N . GLY A 1 73 ? -12.026 -4.418 4.805 1.00 96.50 73 GLY A N 1
ATOM 544 C CA . GLY A 1 73 ? -11.338 -5.076 5.916 1.00 96.50 73 GLY A CA 1
ATOM 545 C C . GLY A 1 73 ? -10.230 -6.053 5.512 1.00 96.50 73 GLY A C 1
ATOM 546 O O . GLY A 1 73 ? -9.868 -6.923 6.309 1.00 96.50 73 GLY A O 1
ATOM 547 N N . TYR A 1 74 ? -9.683 -5.954 4.298 1.00 96.75 74 TYR A N 1
ATOM 548 C CA . TYR A 1 74 ? -8.490 -6.711 3.887 1.00 96.75 74 TYR A CA 1
ATOM 549 C C . TYR A 1 74 ? -7.197 -6.053 4.386 1.00 96.75 74 TYR A C 1
ATOM 551 O O . TYR A 1 74 ? -6.249 -6.749 4.763 1.00 96.75 74 TYR A O 1
ATOM 559 N N . ILE A 1 75 ? -7.184 -4.721 4.450 1.00 97.25 75 ILE A N 1
ATOM 560 C CA . ILE A 1 75 ? -6.062 -3.915 4.935 1.00 97.25 75 ILE A CA 1
ATOM 561 C C . ILE A 1 75 ? -6.493 -3.157 6.192 1.00 97.25 75 ILE A C 1
ATOM 563 O O . ILE A 1 75 ? -7.572 -2.580 6.251 1.00 97.25 75 ILE A O 1
ATOM 567 N N . HIS A 1 76 ? -5.634 -3.150 7.206 1.00 97.12 76 HIS A N 1
ATOM 568 C CA . HIS A 1 76 ? -5.759 -2.290 8.373 1.00 97.12 76 HIS A CA 1
ATOM 569 C C . HIS A 1 76 ? -4.855 -1.070 8.208 1.00 97.12 76 HIS A C 1
ATOM 571 O O . HIS A 1 76 ? -3.666 -1.220 7.911 1.00 97.12 76 HIS A O 1
ATOM 577 N N . ARG A 1 77 ? -5.407 0.121 8.449 1.00 97.12 77 ARG A N 1
ATOM 578 C CA . ARG A 1 77 ? -4.658 1.373 8.566 1.00 97.12 77 ARG A CA 1
ATOM 579 C C . ARG A 1 77 ? -4.573 1.754 10.036 1.00 97.12 77 ARG A C 1
ATOM 581 O O . ARG A 1 77 ? -5.601 1.912 10.685 1.00 97.12 77 ARG A O 1
ATOM 588 N N . ASP A 1 78 ? -3.359 1.891 10.552 1.00 94.94 78 ASP A N 1
ATOM 589 C CA . ASP A 1 78 ? -3.157 2.372 11.916 1.00 94.94 78 ASP A CA 1
ATOM 590 C C . ASP A 1 78 ? -3.359 3.894 11.970 1.00 94.94 78 ASP A C 1
ATOM 592 O O . ASP A 1 78 ? -2.495 4.654 11.545 1.00 94.94 78 ASP A O 1
ATOM 596 N N . GLU A 1 79 ? -4.518 4.350 12.448 1.00 90.50 79 GLU A N 1
ATOM 597 C CA . GLU A 1 79 ? -4.838 5.785 12.552 1.00 90.50 79 GLU A CA 1
ATOM 598 C C . GLU A 1 79 ? -4.047 6.511 13.654 1.00 90.50 79 GLU A C 1
ATOM 600 O O . GLU A 1 79 ? -4.034 7.742 13.680 1.00 90.50 79 GLU A O 1
ATOM 605 N N . LEU A 1 80 ? -3.408 5.772 14.570 1.00 88.75 80 LEU A N 1
ATOM 606 C CA . LEU A 1 80 ? -2.603 6.337 15.657 1.00 88.75 80 LEU A CA 1
ATOM 607 C C . LEU A 1 80 ? -1.123 6.476 15.274 1.00 88.75 80 LEU A C 1
ATOM 609 O O . LEU A 1 80 ? -0.387 7.211 15.933 1.00 88.75 80 LEU A O 1
ATOM 613 N N . ASP A 1 81 ? -0.688 5.796 14.212 1.00 88.69 81 ASP A N 1
ATOM 614 C CA . ASP A 1 81 ? 0.660 5.908 13.658 1.00 88.69 81 ASP A CA 1
ATOM 615 C C . ASP A 1 81 ? 0.796 7.189 12.815 1.00 88.69 81 ASP A C 1
ATOM 617 O O . ASP A 1 81 ? -0.034 7.485 11.950 1.00 88.69 81 ASP A O 1
ATOM 621 N N . GLU A 1 82 ? 1.877 7.946 13.030 1.00 83.56 82 GLU A N 1
ATOM 622 C CA . GLU A 1 82 ? 2.128 9.220 12.334 1.00 83.56 82 GLU A CA 1
ATOM 623 C C . GLU A 1 82 ? 2.197 9.065 10.801 1.00 83.56 82 GLU A C 1
ATOM 625 O O . GLU A 1 82 ? 1.845 9.985 10.060 1.00 83.56 82 GLU A O 1
ATOM 630 N N . TYR A 1 83 ? 2.593 7.882 10.317 1.00 82.06 83 TYR A N 1
ATOM 631 C CA . TYR A 1 83 ? 2.689 7.547 8.896 1.00 82.06 83 TYR A CA 1
ATOM 632 C C . TYR A 1 83 ? 1.482 6.755 8.387 1.00 82.06 83 TYR A C 1
ATOM 634 O O . TYR A 1 83 ? 1.473 6.348 7.219 1.00 82.06 83 TYR A O 1
ATOM 642 N N . ARG A 1 84 ? 0.474 6.530 9.239 1.00 91.06 84 ARG A N 1
ATOM 643 C CA . ARG A 1 84 ? -0.728 5.738 8.958 1.00 91.06 84 ARG A CA 1
ATOM 644 C C . ARG A 1 84 ? -0.407 4.420 8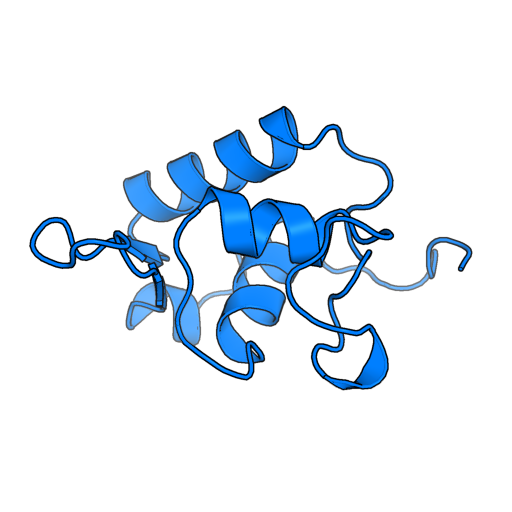.270 1.00 91.06 84 ARG A C 1
ATOM 646 O O . ARG A 1 84 ? -0.919 4.121 7.184 1.00 91.06 84 ARG A O 1
ATOM 653 N N . ARG A 1 85 ? 0.523 3.674 8.866 1.00 95.06 85 ARG A N 1
ATOM 654 C CA . ARG A 1 85 ? 1.043 2.435 8.288 1.00 95.06 85 ARG A CA 1
ATOM 655 C C . ARG A 1 85 ? -0.070 1.434 8.010 1.00 95.06 85 ARG A C 1
ATOM 657 O O . ARG A 1 85 ? -1.004 1.255 8.794 1.00 95.06 85 ARG A O 1
ATOM 664 N N . LEU A 1 86 ? 0.071 0.770 6.872 1.00 96.94 86 LEU A N 1
ATOM 665 C CA . LEU A 1 86 ? -0.813 -0.288 6.425 1.00 96.94 86 LEU A CA 1
ATOM 666 C C . LEU A 1 86 ? -0.275 -1.649 6.863 1.00 96.94 86 LEU A C 1
ATOM 668 O O . LEU A 1 86 ? 0.933 -1.889 6.873 1.00 96.94 86 LEU A O 1
ATOM 672 N N . SER A 1 87 ? -1.183 -2.562 7.189 1.00 96.44 87 SER A N 1
ATOM 673 C CA . SER A 1 87 ? -0.871 -3.971 7.428 1.00 96.44 87 SER A CA 1
ATOM 674 C C . SER A 1 87 ? -2.015 -4.863 6.958 1.00 96.44 87 SER A C 1
ATOM 676 O O . SER A 1 87 ? -3.173 -4.451 6.941 1.00 96.44 87 SER A O 1
ATOM 678 N N . LEU A 1 88 ? -1.705 -6.097 6.562 1.00 96.31 88 LEU A N 1
ATOM 679 C CA . LEU A 1 88 ? -2.734 -7.060 6.176 1.00 96.31 88 LEU A CA 1
ATOM 680 C C . LEU A 1 88 ? -3.493 -7.573 7.399 1.00 96.31 88 LEU A C 1
ATOM 682 O O . LEU A 1 88 ? -2.886 -8.040 8.370 1.00 96.31 88 LEU A O 1
ATOM 686 N N . THR A 1 89 ? -4.822 -7.577 7.310 1.00 96.38 89 THR A N 1
ATOM 687 C CA . THR A 1 89 ? -5.669 -8.259 8.292 1.00 96.38 89 THR A CA 1
ATOM 688 C C . THR A 1 89 ? -5.577 -9.778 8.119 1.00 96.38 89 THR A C 1
ATOM 690 O O . THR A 1 89 ? -5.019 -10.295 7.147 1.00 96.38 89 THR A O 1
ATOM 693 N N . LEU A 1 90 ? -6.184 -10.539 9.036 1.00 93.62 90 LEU A N 1
ATOM 694 C CA . LEU A 1 90 ? -6.342 -11.987 8.849 1.00 93.62 90 LEU A CA 1
ATOM 695 C C . LEU A 1 90 ? -7.128 -12.332 7.573 1.00 93.62 90 LEU A C 1
ATOM 697 O O . LEU A 1 90 ? -6.874 -13.381 6.986 1.00 93.62 90 LEU A O 1
ATOM 701 N N . LYS A 1 91 ? -8.056 -11.462 7.148 1.00 93.25 91 LYS A N 1
ATOM 702 C CA . LYS A 1 91 ? -8.824 -11.610 5.905 1.00 93.25 91 LYS A CA 1
ATOM 703 C C . LYS A 1 91 ? -7.919 -11.399 4.688 1.00 93.25 91 LYS A C 1
ATOM 705 O O . LYS A 1 91 ? -7.880 -12.265 3.820 1.00 93.25 91 LYS A O 1
ATOM 710 N N . GLY A 1 92 ? -7.130 -10.320 4.686 1.00 92.19 92 GLY A N 1
ATOM 711 C CA . GLY A 1 92 ? -6.132 -10.014 3.649 1.00 92.19 92 GLY A CA 1
ATOM 712 C C . GLY A 1 92 ? -5.108 -11.123 3.428 1.00 92.19 92 GLY A C 1
ATOM 713 O O . GLY A 1 92 ? -4.745 -11.406 2.299 1.00 92.19 92 GLY A O 1
ATOM 714 N N . LYS A 1 93 ? -4.686 -11.811 4.495 1.00 90.81 93 LYS A N 1
ATOM 715 C CA . LYS A 1 93 ? -3.711 -12.912 4.398 1.00 90.81 93 LYS A CA 1
ATOM 716 C C . LYS A 1 93 ? -4.276 -14.227 3.853 1.00 90.81 93 LYS A C 1
ATOM 718 O O . LYS A 1 93 ? -3.497 -15.103 3.494 1.00 90.81 93 LYS A O 1
ATOM 723 N N . LYS A 1 94 ? -5.596 -14.428 3.906 1.00 85.56 94 LYS A N 1
ATOM 724 C CA . LYS A 1 94 ? -6.237 -15.732 3.646 1.00 85.56 94 LYS A CA 1
ATOM 725 C C . LYS A 1 94 ? -7.065 -15.775 2.371 1.00 85.56 94 LYS A C 1
ATOM 727 O O . LYS A 1 94 ? -7.355 -16.866 1.893 1.00 85.56 94 LYS A O 1
ATOM 732 N N . SER A 1 95 ? -7.528 -14.627 1.897 1.00 71.12 95 SER A N 1
ATOM 733 C CA . SER A 1 95 ? -8.532 -14.565 0.846 1.00 71.12 95 SER A CA 1
ATOM 734 C C . SER A 1 95 ? -7.901 -14.140 -0.477 1.00 71.12 95 SER A C 1
ATOM 736 O O . SER A 1 95 ? -7.181 -13.143 -0.474 1.00 71.12 95 SER A O 1
ATOM 738 N N . PRO A 1 96 ? -8.229 -14.805 -1.597 1.00 65.44 96 PRO A N 1
ATOM 739 C CA . PRO A 1 96 ? -8.096 -14.170 -2.903 1.00 65.44 96 PRO A CA 1
ATOM 740 C C . PRO A 1 96 ? -9.037 -12.950 -2.943 1.00 65.44 96 PRO A C 1
ATOM 742 O O . PRO A 1 96 ? -10.132 -13.005 -2.360 1.00 65.44 96 PRO A O 1
ATOM 745 N N . VAL A 1 97 ? -8.580 -11.837 -3.525 1.00 62.06 97 VAL A N 1
ATOM 746 C CA . VAL A 1 97 ? -9.253 -10.516 -3.548 1.00 62.06 97 VAL A CA 1
ATOM 747 C C . VAL A 1 97 ? -9.594 -10.030 -4.945 1.00 62.06 97 VAL A C 1
ATOM 749 O O . VAL A 1 97 ? -8.939 -10.455 -5.919 1.00 62.06 97 VAL A O 1
#

Foldseek 3Di:
DPQPPPPPADLLLLLLQQQVQAPDWADLLQSLCQQLADPPHPDDCVRGVNGNNVVVDDSVVSSVSVVVCCVVQQWQFDPVDPRRTIDGDPCVVPDRD

pLDDT: mean 90.17, std 11.7, range [45.66, 98.31]

Sequ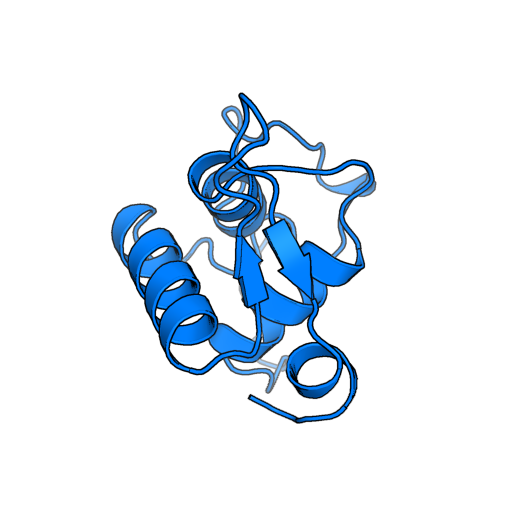ence (97 aa):
PPRDDGDLRSDRERVIDGLAHLPFGMGRSGLAKVLKGGASSPVEPERCPEHGALRHLSQSAIEDTIEELIGEGYIHRDELDEYRRLSLTLKGKKSPV

Radius of gyration: 12.39 Å; chains: 1; bounding box: 28×25×36 Å